Protein AF-V8N4C8-F1 (afdb_monomer_lite)

Radius of gyration: 15.37 Å; chains: 1; bounding box: 46×28×34 Å

Organism: Ophiophagus hannah (NCBI:txid8665)

InterPro domains:
  IPR001729 Pulmonary surfactant-associated protein C [PTHR10800] (42-124)
  IPR007084 BRICHOS domain [PF04089] (43-123)
  IPR007084 BRICHOS domain [PS50869] (29-124)
  IPR007084 BRICHOS domain [SM01039] (13-124)

Structure (mmCIF, N/CA/C/O backbone):
data_AF-V8N4C8-F1
#
_entry.id   AF-V8N4C8-F1
#
loop_
_atom_site.group_PDB
_atom_site.id
_atom_site.type_symbol
_atom_site.label_atom_id
_atom_site.label_alt_id
_atom_site.label_comp_id
_atom_site.label_asym_id
_atom_site.label_entity_id
_atom_site.label_seq_id
_atom_site.pdbx_PDB_ins_code
_atom_site.Cartn_x
_atom_site.Cartn_y
_atom_site.Cartn_z
_atom_site.occupancy
_atom_site.B_iso_or_equiv
_atom_site.auth_seq_id
_atom_site.auth_comp_id
_atom_site.auth_asym_id
_atom_site.auth_atom_id
_atom_site.pdbx_PDB_model_num
ATOM 1 N N . MET A 1 1 ? -16.358 -16.059 -7.712 1.00 42.41 1 MET A N 1
ATOM 2 C CA . MET A 1 1 ? -14.933 -15.678 -7.664 1.00 42.41 1 MET A CA 1
ATOM 3 C C . MET A 1 1 ? -14.896 -14.165 -7.687 1.00 42.41 1 MET A C 1
ATOM 5 O O . MET A 1 1 ? -14.965 -13.579 -8.760 1.00 42.41 1 MET A O 1
ATOM 9 N N . ASP A 1 2 ? -14.908 -13.541 -6.515 1.00 55.75 2 ASP A N 1
ATOM 10 C CA . ASP A 1 2 ? -14.676 -12.105 -6.392 1.00 55.75 2 ASP A CA 1
ATOM 11 C C . ASP A 1 2 ? -13.236 -11.828 -6.833 1.00 55.75 2 ASP A C 1
ATOM 13 O O . ASP A 1 2 ? -12.295 -12.420 -6.302 1.00 55.75 2 ASP A O 1
ATOM 17 N N . LYS A 1 3 ? -13.065 -11.023 -7.884 1.00 62.47 3 LYS A N 1
ATOM 18 C CA . LYS A 1 3 ? -11.737 -10.612 -8.346 1.00 62.47 3 LYS A CA 1
ATOM 19 C C . LYS A 1 3 ? -11.217 -9.548 -7.384 1.00 62.47 3 LYS A C 1
ATOM 21 O O . LYS A 1 3 ? -11.919 -8.580 -7.108 1.00 62.47 3 LYS A O 1
ATOM 26 N N . GLU A 1 4 ? -10.007 -9.740 -6.872 1.00 72.62 4 GLU A N 1
ATOM 27 C CA . GLU A 1 4 ? -9.311 -8.710 -6.103 1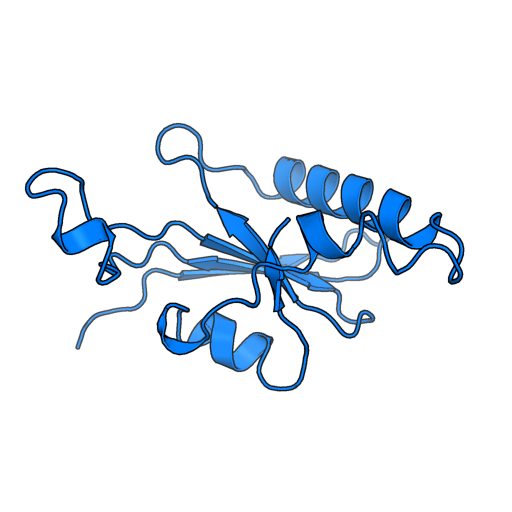.00 72.62 4 GLU A CA 1
ATOM 28 C C . GLU A 1 4 ? -8.879 -7.599 -7.074 1.00 72.62 4 GLU A 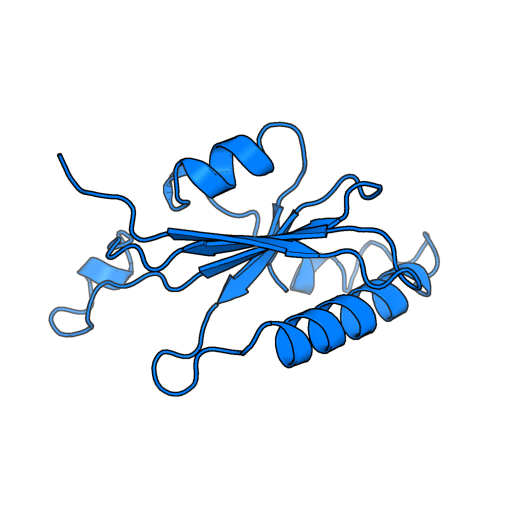C 1
ATOM 30 O O . GLU A 1 4 ? -8.152 -7.857 -8.035 1.00 72.62 4 GLU A O 1
ATOM 35 N N . GLU A 1 5 ? -9.383 -6.381 -6.875 1.00 87.12 5 GLU A N 1
ATOM 36 C CA . GLU A 1 5 ? -9.009 -5.210 -7.674 1.00 87.12 5 GLU A CA 1
ATOM 37 C C . GLU A 1 5 ? -7.782 -4.568 -7.027 1.00 87.12 5 GLU A C 1
ATOM 39 O O . GLU A 1 5 ? -7.904 -3.705 -6.160 1.00 87.12 5 GLU A O 1
ATOM 44 N N . VAL A 1 6 ? -6.595 -5.037 -7.415 1.00 90.75 6 VAL A N 1
ATOM 45 C CA . VAL A 1 6 ? -5.316 -4.563 -6.874 1.00 90.75 6 VAL A CA 1
ATOM 46 C C . VAL A 1 6 ? -4.366 -4.111 -7.975 1.00 90.75 6 VAL A C 1
ATOM 48 O O . VAL A 1 6 ? -4.305 -4.714 -9.046 1.00 90.75 6 VAL A O 1
ATOM 51 N N . ALA A 1 7 ? -3.586 -3.071 -7.688 1.00 92.25 7 ALA A N 1
ATOM 52 C CA . ALA A 1 7 ? -2.424 -2.683 -8.479 1.00 92.25 7 ALA A CA 1
ATOM 53 C C . ALA A 1 7 ? -1.172 -2.757 -7.604 1.00 92.25 7 ALA A C 1
ATOM 55 O O . ALA A 1 7 ? -1.175 -2.285 -6.469 1.00 92.25 7 ALA A O 1
ATOM 56 N N . THR A 1 8 ? -0.102 -3.359 -8.116 1.00 94.12 8 THR A N 1
ATOM 57 C CA . THR A 1 8 ? 1.154 -3.535 -7.378 1.00 94.12 8 THR A CA 1
ATOM 58 C C . THR A 1 8 ? 2.296 -2.899 -8.147 1.00 94.12 8 THR A C 1
ATOM 60 O O . THR A 1 8 ? 2.450 -3.134 -9.343 1.00 94.12 8 THR A O 1
ATOM 63 N N . TYR A 1 9 ? 3.104 -2.118 -7.441 1.00 94.31 9 TYR A N 1
ATOM 64 C CA . TYR A 1 9 ? 4.264 -1.426 -7.974 1.00 94.31 9 TYR A CA 1
ATOM 65 C C . TYR A 1 9 ? 5.480 -1.765 -7.127 1.00 94.31 9 TYR A C 1
ATOM 67 O O . TYR A 1 9 ? 5.411 -1.771 -5.900 1.00 94.31 9 TYR A O 1
ATOM 75 N N . TYR A 1 10 ? 6.596 -2.026 -7.793 1.00 94.00 10 TYR A N 1
ATOM 76 C CA . TYR A 1 10 ? 7.907 -2.017 -7.165 1.00 94.00 10 TYR A CA 1
ATOM 77 C C . TYR A 1 10 ? 8.575 -0.693 -7.516 1.00 94.00 10 TYR A C 1
ATOM 79 O O . TYR A 1 10 ? 8.570 -0.294 -8.682 1.00 94.00 10 TYR A O 1
ATOM 87 N N . VAL A 1 11 ? 9.105 -0.007 -6.512 1.00 91.44 11 VAL A N 1
ATOM 88 C CA . VAL A 1 11 ? 9.733 1.302 -6.662 1.00 91.44 11 VAL A CA 1
ATOM 89 C C . VAL A 1 11 ? 11.161 1.221 -6.167 1.00 91.44 11 VAL A C 1
ATOM 91 O O . VAL A 1 11 ? 11.408 0.797 -5.041 1.00 91.44 11 VAL A O 1
ATOM 94 N N . ASP A 1 12 ? 12.076 1.658 -7.020 1.00 91.12 12 ASP A N 1
ATOM 95 C CA . ASP A 1 12 ? 13.491 1.835 -6.733 1.00 91.12 12 ASP A CA 1
ATOM 96 C C . ASP A 1 12 ? 13.917 3.134 -7.423 1.00 91.12 12 ASP A C 1
ATOM 98 O O . ASP A 1 12 ? 13.973 3.209 -8.652 1.00 91.12 12 ASP A O 1
ATOM 102 N N . ASP A 1 13 ? 14.098 4.190 -6.631 1.00 81.94 13 ASP A N 1
ATOM 103 C CA . ASP A 1 13 ? 14.507 5.511 -7.115 1.00 81.94 13 ASP A CA 1
ATOM 104 C C . ASP A 1 13 ? 16.035 5.705 -7.053 1.00 81.94 13 ASP A C 1
ATOM 106 O O . ASP A 1 13 ? 16.534 6.775 -7.406 1.00 81.94 13 ASP A O 1
ATOM 110 N N . GLY A 1 14 ? 16.784 4.684 -6.609 1.00 81.25 14 GLY A N 1
ATOM 111 C CA . GLY A 1 14 ? 18.233 4.725 -6.412 1.00 81.25 14 GLY A CA 1
ATOM 112 C C . GLY A 1 14 ? 18.716 5.651 -5.287 1.00 81.25 14 GLY A C 1
ATOM 113 O O . GLY A 1 14 ? 19.926 5.780 -5.094 1.00 81.25 14 GLY A O 1
ATOM 114 N N . ILE A 1 15 ? 17.807 6.309 -4.560 1.00 78.44 15 ILE A N 1
ATOM 115 C CA . ILE A 1 15 ? 18.116 7.259 -3.480 1.00 78.44 15 ILE A CA 1
ATOM 116 C C . ILE A 1 15 ? 17.653 6.693 -2.137 1.00 78.44 15 ILE A C 1
ATOM 118 O O . ILE A 1 15 ? 18.391 6.726 -1.152 1.00 78.44 15 ILE A O 1
ATOM 122 N N . HIS A 1 16 ? 16.432 6.174 -2.096 1.00 78.00 16 HIS A N 1
ATOM 123 C CA . HIS A 1 16 ? 15.807 5.575 -0.931 1.00 78.00 16 HIS A CA 1
ATOM 124 C C . HIS A 1 16 ? 15.779 4.054 -1.066 1.00 78.00 16 HIS A C 1
ATOM 126 O O . HIS A 1 16 ? 15.952 3.491 -2.145 1.00 78.00 16 HIS A O 1
ATOM 132 N N . ASN A 1 17 ? 15.543 3.373 0.057 1.00 82.19 17 ASN A N 1
ATOM 133 C CA . ASN A 1 17 ? 15.381 1.925 0.041 1.00 82.19 17 ASN A CA 1
ATOM 134 C C . ASN A 1 17 ? 14.216 1.537 -0.881 1.00 82.19 17 ASN A C 1
ATOM 136 O O . ASN A 1 17 ? 13.145 2.146 -0.760 1.00 82.19 17 ASN A O 1
ATOM 140 N N . PRO A 1 18 ? 14.385 0.508 -1.729 1.00 90.88 18 PRO A N 1
ATOM 141 C CA . PRO A 1 18 ? 13.305 0.036 -2.570 1.00 90.88 18 PRO A CA 1
ATOM 142 C C . PRO A 1 18 ? 12.074 -0.355 -1.756 1.00 90.88 18 PRO A C 1
ATOM 144 O O . PRO A 1 18 ? 12.170 -0.761 -0.589 1.00 90.88 18 PRO A O 1
ATOM 147 N N . ALA A 1 19 ? 10.906 -0.241 -2.376 1.00 91.69 19 ALA A N 1
ATOM 148 C CA . ALA A 1 19 ? 9.644 -0.536 -1.723 1.00 91.69 19 ALA A CA 1
ATOM 149 C C . ALA A 1 19 ? 8.632 -1.176 -2.669 1.00 91.69 19 ALA A C 1
ATOM 151 O O . ALA A 1 19 ? 8.563 -0.876 -3.860 1.00 91.69 19 ALA A O 1
ATOM 152 N N . THR A 1 20 ? 7.792 -2.034 -2.100 1.00 94.44 20 THR A N 1
ATOM 153 C CA . THR A 1 20 ? 6.596 -2.550 -2.762 1.00 94.44 20 THR A CA 1
ATOM 154 C C . THR A 1 20 ? 5.382 -1.756 -2.304 1.00 94.44 20 THR A C 1
ATOM 156 O O . THR A 1 20 ? 5.138 -1.614 -1.104 1.00 94.44 20 THR A O 1
ATOM 159 N N . ILE A 1 21 ? 4.605 -1.268 -3.268 1.00 93.81 21 ILE A N 1
ATOM 160 C CA . ILE A 1 21 ? 3.364 -0.529 -3.055 1.00 93.81 21 ILE A CA 1
ATOM 161 C C . ILE A 1 21 ? 2.199 -1.333 -3.624 1.00 93.81 21 ILE A C 1
ATOM 163 O O . ILE A 1 21 ? 2.240 -1.758 -4.776 1.00 93.81 21 ILE A O 1
ATOM 167 N N . ILE A 1 22 ? 1.147 -1.527 -2.832 1.00 93.94 22 ILE A N 1
ATOM 168 C CA . ILE A 1 22 ? -0.104 -2.154 -3.272 1.00 93.94 22 ILE A CA 1
ATOM 169 C C . ILE A 1 22 ? -1.235 -1.152 -3.106 1.00 93.94 22 ILE A C 1
ATOM 171 O O . ILE A 1 22 ? -1.512 -0.718 -1.994 1.00 93.94 22 ILE A O 1
ATOM 175 N N . TYR A 1 23 ? -1.937 -0.860 -4.189 1.00 92.88 23 TYR A N 1
ATOM 176 C CA . TYR A 1 23 ? -3.248 -0.235 -4.156 1.00 92.88 23 TYR A CA 1
ATOM 177 C C . TYR A 1 23 ? -4.300 -1.340 -4.127 1.00 92.88 23 TYR A C 1
ATOM 179 O O . TYR A 1 23 ? -4.392 -2.119 -5.071 1.00 92.88 23 TYR A O 1
ATOM 187 N N . ASP A 1 24 ? -5.069 -1.421 -3.048 1.00 90.69 24 ASP A N 1
ATOM 188 C CA . ASP A 1 24 ? -6.201 -2.329 -2.882 1.00 90.69 24 ASP A CA 1
ATOM 189 C C . ASP A 1 24 ? -7.500 -1.528 -3.006 1.00 90.69 24 ASP A C 1
ATOM 191 O O . ASP A 1 24 ? -7.851 -0.720 -2.141 1.00 90.69 24 ASP A O 1
ATOM 195 N N . PHE A 1 25 ? -8.190 -1.724 -4.130 1.00 87.12 25 PHE A N 1
ATOM 196 C CA . PHE A 1 25 ? -9.458 -1.077 -4.457 1.00 87.12 25 PHE A CA 1
ATOM 197 C C . PHE A 1 25 ? -10.665 -1.933 -4.045 1.00 87.12 25 PHE A C 1
ATOM 199 O O . PHE A 1 25 ? -11.802 -1.632 -4.425 1.00 87.12 25 PHE A O 1
ATOM 206 N N . ALA A 1 26 ? -10.449 -3.012 -3.282 1.00 77.31 26 ALA A N 1
ATOM 207 C CA . ALA A 1 26 ? -11.487 -3.986 -3.006 1.00 77.31 26 ALA A CA 1
ATOM 208 C C . ALA A 1 26 ? -12.726 -3.368 -2.337 1.00 77.31 26 ALA A C 1
ATOM 210 O O . ALA A 1 26 ? -12.696 -2.645 -1.332 1.00 77.31 26 ALA A O 1
ATOM 211 N N . LYS A 1 27 ? -13.886 -3.755 -2.870 1.00 68.19 27 LYS A N 1
ATOM 212 C CA . LYS A 1 27 ? -15.201 -3.414 -2.325 1.00 68.19 27 LYS A CA 1
ATOM 213 C C . LYS A 1 27 ? -15.537 -4.303 -1.128 1.00 68.19 27 LYS A C 1
ATOM 215 O O . LYS A 1 27 ? -16.409 -5.165 -1.202 1.00 68.19 27 LYS A O 1
ATOM 220 N N . LYS A 1 28 ? -14.808 -4.140 -0.022 1.00 63.88 28 LYS A N 1
ATOM 221 C CA . LYS A 1 28 ? -15.070 -4.858 1.234 1.00 63.88 28 LYS A CA 1
ATOM 222 C C . LYS A 1 28 ? -15.897 -3.992 2.187 1.00 63.88 28 LYS A C 1
ATOM 224 O O . LYS A 1 28 ? -15.551 -2.851 2.482 1.00 63.88 28 LYS A O 1
ATOM 229 N N . CYS A 1 29 ? -17.009 -4.539 2.686 1.00 58.72 29 CYS A N 1
ATOM 230 C CA . CYS A 1 29 ? -17.749 -3.955 3.806 1.00 58.72 29 CYS A CA 1
ATOM 231 C C . CYS A 1 29 ? -17.169 -4.486 5.117 1.00 58.72 29 CYS A C 1
ATOM 233 O O . CYS A 1 29 ? -17.252 -5.686 5.382 1.00 58.72 29 CYS A O 1
ATOM 235 N N . THR A 1 30 ? -16.701 -3.606 5.997 1.00 59.00 30 THR A N 1
ATOM 236 C CA . THR A 1 30 ? -16.515 -3.995 7.402 1.00 59.00 30 THR A CA 1
ATOM 237 C C . THR A 1 30 ? -17.870 -4.035 8.116 1.00 59.00 30 THR A C 1
ATOM 239 O O . THR A 1 30 ? -18.834 -3.397 7.679 1.00 59.00 30 THR A O 1
ATOM 242 N N . ALA A 1 31 ? -17.967 -4.749 9.243 1.00 57.88 31 ALA A N 1
ATOM 243 C CA . ALA A 1 31 ? -19.194 -4.789 10.048 1.00 57.88 31 ALA A CA 1
ATOM 244 C C . ALA A 1 31 ? -19.669 -3.385 10.485 1.00 57.88 31 ALA A C 1
ATOM 246 O O . ALA A 1 31 ? -20.869 -3.148 10.587 1.00 57.88 31 ALA A O 1
ATOM 247 N N . LYS A 1 32 ? -18.739 -2.432 10.658 1.00 56.78 32 LYS A N 1
ATOM 248 C CA . LYS A 1 32 ? -19.046 -1.025 10.964 1.00 56.78 32 LYS A CA 1
ATOM 249 C C . LYS A 1 32 ? -19.709 -0.301 9.785 1.00 56.78 32 LYS A C 1
ATOM 251 O O . LYS A 1 32 ? -20.641 0.468 9.991 1.00 56.78 32 LYS A O 1
ATOM 256 N N . SER A 1 33 ? -19.268 -0.574 8.556 1.00 53.06 33 SER A N 1
ATOM 257 C CA . SER A 1 33 ? -19.823 0.020 7.330 1.00 53.06 33 SER A CA 1
ATOM 258 C C . SER A 1 33 ? -21.236 -0.490 7.025 1.00 53.06 33 SER A C 1
ATOM 260 O O . SER A 1 33 ? -22.064 0.274 6.548 1.00 53.06 33 SER A O 1
ATOM 262 N N . LYS A 1 34 ? -21.554 -1.746 7.382 1.00 53.19 34 LYS A N 1
ATOM 263 C CA . LYS A 1 34 ? -22.910 -2.321 7.246 1.00 53.19 34 LYS A CA 1
ATOM 264 C C . LYS A 1 34 ? -23.980 -1.606 8.082 1.00 53.19 34 LYS A C 1
ATOM 266 O O . LYS A 1 34 ? -25.159 -1.738 7.772 1.00 53.19 34 LYS A O 1
ATOM 271 N N . LEU A 1 35 ? -23.592 -0.864 9.123 1.00 55.84 35 LEU A N 1
ATOM 272 C CA . LEU A 1 35 ? -24.523 -0.112 9.969 1.00 55.84 35 LEU A CA 1
ATOM 273 C C . LEU A 1 35 ? -24.986 1.205 9.313 1.00 55.84 35 LEU A C 1
ATOM 275 O O . LEU A 1 35 ? -26.024 1.747 9.685 1.00 55.84 35 LEU A O 1
ATOM 279 N N . ARG A 1 36 ? -24.240 1.719 8.321 1.00 58.28 36 ARG A N 1
ATOM 280 C CA . ARG A 1 36 ? -24.617 2.892 7.519 1.00 58.28 36 ARG A CA 1
ATOM 281 C C . ARG A 1 36 ? -25.183 2.424 6.184 1.00 58.28 36 ARG A C 1
ATOM 283 O O . ARG A 1 36 ? -24.451 2.184 5.234 1.00 58.28 36 ARG A O 1
ATOM 290 N N . VAL A 1 37 ? -26.507 2.327 6.125 1.00 56.16 37 VAL A N 1
ATOM 291 C CA . VAL A 1 37 ? -27.288 1.691 5.045 1.00 56.16 37 VAL A CA 1
ATOM 292 C C . VAL A 1 37 ? -27.069 2.304 3.641 1.00 56.16 37 VAL A C 1
ATOM 294 O O . VAL A 1 37 ? -27.452 1.686 2.658 1.00 56.16 37 VAL A O 1
ATOM 297 N N . ASN 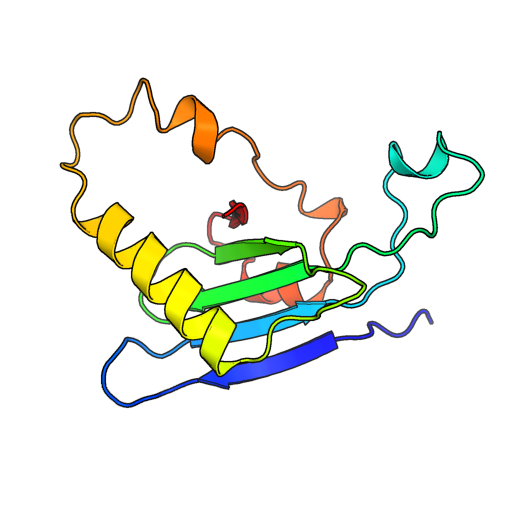A 1 38 ? -26.399 3.459 3.513 1.00 57.25 38 ASN A N 1
ATOM 298 C CA . ASN A 1 38 ? -26.203 4.167 2.237 1.00 57.25 38 ASN A CA 1
ATOM 299 C C . ASN A 1 38 ? -24.750 4.593 1.935 1.00 57.25 38 ASN A C 1
ATOM 301 O O . ASN A 1 38 ? -24.539 5.361 0.999 1.00 57.25 38 ASN A O 1
ATOM 305 N N . GLU A 1 39 ? -23.742 4.132 2.687 1.00 57.41 39 GLU A N 1
ATOM 306 C CA . GLU A 1 39 ? -22.342 4.379 2.302 1.00 57.41 39 GLU A CA 1
ATOM 307 C C . GLU A 1 39 ? -21.791 3.233 1.438 1.00 57.41 39 GLU A C 1
ATOM 309 O O . GLU A 1 39 ? -21.890 2.066 1.830 1.00 57.41 39 GLU A O 1
ATOM 314 N N . PRO A 1 40 ? -21.172 3.527 0.276 1.00 54.59 40 PRO A N 1
ATOM 315 C CA . PRO A 1 40 ? -20.590 2.497 -0.570 1.00 54.59 40 PRO A CA 1
ATOM 316 C C . PRO A 1 40 ? -19.427 1.810 0.152 1.00 54.59 40 PRO A C 1
ATOM 318 O O . PRO A 1 40 ? -18.414 2.436 0.489 1.00 54.59 40 PRO A O 1
ATOM 321 N N . CYS A 1 41 ? -19.577 0.500 0.356 1.00 58.69 41 CYS A N 1
ATOM 322 C CA . CYS A 1 41 ? -18.565 -0.380 0.921 1.00 58.69 41 CYS A CA 1
ATOM 323 C C . CYS A 1 41 ? -17.352 -0.519 -0.000 1.00 58.69 41 CYS A C 1
ATOM 325 O O . CYS A 1 41 ? -17.241 -1.468 -0.775 1.00 58.69 41 CYS A O 1
ATOM 327 N N . SER A 1 42 ? -16.429 0.423 0.109 1.00 63.72 42 SER A N 1
ATOM 328 C CA . SER A 1 42 ? -15.119 0.328 -0.521 1.00 63.72 42 SER A CA 1
ATOM 329 C C . SER A 1 42 ? -14.077 0.650 0.527 1.00 63.72 42 SER A C 1
ATOM 331 O O . SER A 1 42 ? -14.071 1.762 1.062 1.00 63.72 42 SER A O 1
ATOM 333 N N . GLN A 1 43 ? -13.220 -0.324 0.821 1.00 72.94 43 GLN A N 1
ATOM 334 C CA . GLN A 1 43 ? -11.988 -0.080 1.551 1.00 72.94 43 GLN A CA 1
ATOM 335 C C . GLN A 1 43 ? -10.927 0.219 0.507 1.00 72.94 43 GLN A C 1
ATOM 337 O O . GLN A 1 43 ? -10.355 -0.694 -0.069 1.00 72.94 43 GLN A O 1
ATOM 342 N N . LEU A 1 44 ? -10.716 1.504 0.236 1.00 86.19 44 LEU A N 1
ATOM 343 C CA . LEU A 1 44 ? -9.598 1.916 -0.593 1.00 86.19 44 LEU A CA 1
ATOM 344 C C . LEU A 1 44 ? -8.366 2.039 0.298 1.00 86.19 44 LEU A C 1
ATOM 346 O O . LEU A 1 44 ? -8.303 2.932 1.148 1.00 86.19 44 LEU A O 1
ATOM 350 N N . LEU A 1 45 ? -7.421 1.120 0.136 1.00 89.50 45 LEU A N 1
ATOM 351 C CA . LEU A 1 45 ? -6.224 1.028 0.964 1.00 89.50 45 LEU A CA 1
ATOM 352 C C . LEU A 1 45 ? -4.968 1.037 0.108 1.00 89.50 45 LEU A C 1
ATOM 354 O O . LEU A 1 45 ? -4.910 0.385 -0.928 1.00 89.50 45 LEU A O 1
ATOM 358 N N . ILE A 1 46 ? -3.937 1.724 0.582 1.00 92.06 46 ILE A N 1
ATOM 359 C CA . ILE A 1 46 ? -2.602 1.662 -0.002 1.00 92.06 46 ILE A CA 1
ATOM 360 C C . ILE A 1 46 ? -1.670 1.051 1.028 1.00 92.06 46 ILE A C 1
ATOM 362 O O . ILE A 1 46 ? -1.603 1.526 2.161 1.00 92.06 46 ILE A O 1
ATOM 366 N N . SER A 1 47 ? -0.965 -0.003 0.636 1.00 91.69 47 SER A N 1
ATOM 367 C CA . SER A 1 47 ? 0.099 -0.611 1.420 1.00 91.69 47 SER A CA 1
ATOM 368 C C . SER A 1 47 ? 1.453 -0.216 0.874 1.00 91.69 47 SER A C 1
ATOM 370 O O . SER A 1 47 ? 1.66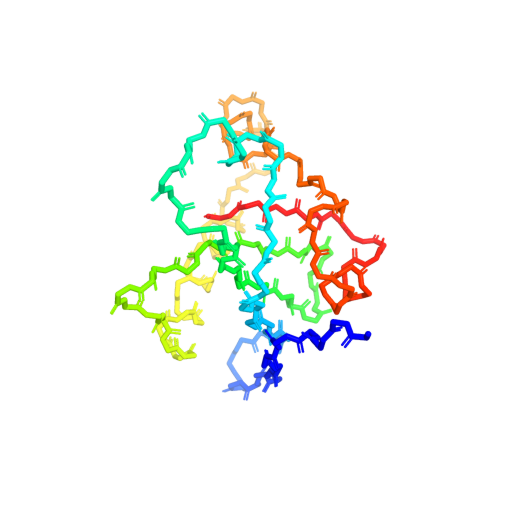7 -0.261 -0.332 1.00 91.69 47 SER A O 1
ATOM 372 N N . TYR A 1 48 ? 2.357 0.137 1.777 1.00 92.12 48 TYR A N 1
ATOM 373 C CA . TYR A 1 48 ? 3.746 0.453 1.502 1.00 92.12 48 TYR A CA 1
ATOM 374 C C . TYR A 1 48 ? 4.636 -0.437 2.372 1.00 92.12 48 TYR A C 1
ATOM 376 O O . TYR A 1 48 ? 4.528 -0.430 3.602 1.00 92.12 48 TYR A O 1
ATOM 384 N N . LYS A 1 49 ? 5.510 -1.215 1.732 1.00 91.31 49 LYS A N 1
ATOM 385 C CA . LYS A 1 49 ? 6.504 -2.064 2.391 1.00 91.31 49 LYS A CA 1
ATOM 386 C C . LYS A 1 49 ? 7.897 -1.749 1.841 1.00 91.31 49 LYS A C 1
ATOM 388 O O . LYS A 1 49 ? 8.189 -2.159 0.716 1.00 91.31 49 LYS A O 1
ATOM 393 N N . PRO A 1 50 ? 8.768 -1.091 2.619 1.00 88.44 50 PRO A N 1
ATOM 394 C CA . PRO A 1 50 ? 10.193 -1.019 2.312 1.00 88.44 50 PRO A CA 1
ATOM 395 C C . PRO A 1 50 ? 10.832 -2.403 2.381 1.00 88.44 50 PRO A C 1
ATOM 397 O O . PRO A 1 50 ? 10.498 -3.191 3.265 1.00 88.44 50 PRO A O 1
ATOM 400 N N . ASP A 1 51 ? 11.806 -2.675 1.519 1.00 85.25 51 ASP A N 1
ATOM 401 C CA . ASP A 1 51 ? 12.479 -3.978 1.481 1.00 85.25 51 ASP A CA 1
ATOM 402 C C . ASP A 1 51 ? 13.325 -4.236 2.745 1.00 85.25 51 ASP A C 1
ATOM 404 O O . ASP A 1 51 ? 13.391 -5.351 3.259 1.00 85.25 51 ASP A O 1
ATOM 408 N N . HIS A 1 52 ? 13.909 -3.172 3.305 1.00 76.75 52 HIS A N 1
ATOM 409 C CA . HIS A 1 52 ? 14.807 -3.231 4.464 1.00 76.75 52 HIS A CA 1
ATOM 410 C C . HIS A 1 52 ? 14.151 -2.896 5.814 1.00 76.75 52 HIS A C 1
ATOM 412 O O . HIS A 1 52 ? 14.848 -2.880 6.827 1.00 76.75 52 HIS A O 1
ATOM 418 N N . GLN A 1 53 ? 12.846 -2.598 5.862 1.00 70.50 53 GLN A N 1
ATOM 419 C CA . GLN A 1 53 ? 12.150 -2.333 7.127 1.00 70.50 53 GLN A CA 1
ATOM 420 C C . GLN A 1 53 ? 11.255 -3.501 7.532 1.00 70.50 53 GLN A C 1
ATOM 422 O O . GLN A 1 53 ? 10.542 -4.088 6.722 1.00 70.50 53 GLN A O 1
ATOM 427 N N . GLU A 1 54 ? 11.234 -3.787 8.830 1.00 80.44 54 GLU A N 1
ATOM 428 C CA . GLU A 1 54 ? 10.438 -4.864 9.422 1.00 80.44 54 GLU A CA 1
ATOM 429 C C . GLU A 1 54 ? 8.993 -4.427 9.713 1.00 80.44 54 GLU A C 1
ATOM 431 O O . GLU A 1 54 ? 8.412 -4.818 10.719 1.00 80.44 54 GLU A O 1
ATOM 436 N N . ALA A 1 55 ? 8.397 -3.591 8.858 1.00 86.25 55 ALA A N 1
ATOM 437 C CA . ALA A 1 55 ? 7.028 -3.116 9.024 1.00 86.25 55 ALA A CA 1
ATOM 438 C C . ALA A 1 55 ? 6.356 -2.815 7.680 1.00 86.25 55 ALA A C 1
ATOM 440 O O . ALA A 1 55 ? 6.987 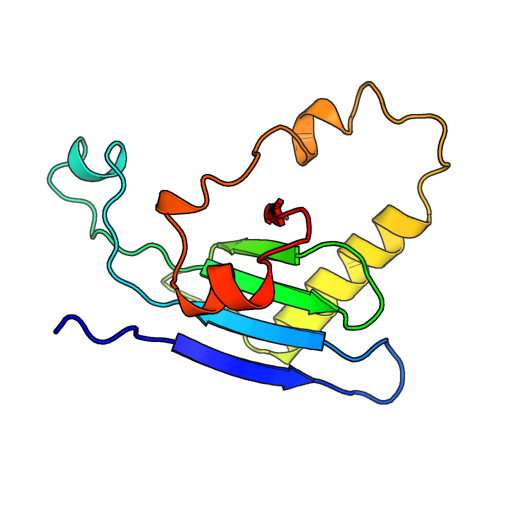-2.350 6.731 1.00 86.25 55 ALA A O 1
ATOM 441 N N . CYS A 1 56 ? 5.051 -3.071 7.623 1.00 89.56 56 CYS A N 1
ATOM 442 C CA . CYS A 1 56 ? 4.176 -2.590 6.566 1.00 89.56 56 CYS A CA 1
ATOM 443 C C . CYS A 1 56 ? 3.389 -1.383 7.053 1.00 89.56 56 CYS A C 1
ATOM 445 O O . CYS A 1 56 ? 2.879 -1.374 8.173 1.00 89.56 56 CYS A O 1
ATOM 447 N N . TYR A 1 57 ? 3.197 -0.420 6.165 1.00 89.06 57 TYR A N 1
ATOM 448 C CA . TYR A 1 57 ? 2.420 0.773 6.449 1.00 89.06 57 TYR A CA 1
ATOM 449 C C . TYR A 1 57 ? 1.189 0.805 5.554 1.00 89.06 57 TYR A C 1
ATOM 451 O O . TYR A 1 57 ? 1.251 0.436 4.380 1.00 89.06 57 TYR A O 1
ATOM 459 N N . LEU A 1 58 ? 0.059 1.209 6.121 1.00 88.62 58 LEU A N 1
ATOM 460 C CA . LEU A 1 58 ? -1.222 1.311 5.446 1.00 88.62 58 LEU A CA 1
ATOM 461 C C . LEU A 1 58 ? -1.738 2.737 5.521 1.00 88.62 58 LEU A C 1
ATOM 463 O O . LEU A 1 58 ? -1.784 3.336 6.589 1.00 88.62 58 LEU A O 1
ATOM 467 N N . THR A 1 59 ? -2.211 3.251 4.398 1.00 88.12 59 THR A N 1
ATOM 468 C CA . THR A 1 59 ? -2.992 4.486 4.356 1.00 88.12 59 THR A CA 1
ATOM 469 C C . THR A 1 59 ? -4.310 4.243 3.636 1.00 88.12 59 THR A C 1
ATOM 471 O O . THR A 1 59 ? -4.457 3.281 2.877 1.00 88.12 59 THR A O 1
ATOM 474 N N . ARG A 1 60 ? -5.302 5.092 3.895 1.00 87.19 60 ARG A N 1
ATOM 475 C CA . ARG A 1 60 ? -6.565 5.072 3.153 1.00 87.19 60 ARG A CA 1
ATOM 476 C C . ARG A 1 60 ? -6.427 5.937 1.911 1.00 87.19 60 ARG A C 1
ATOM 478 O O . ARG A 1 60 ? -5.871 7.026 1.991 1.00 87.19 60 ARG A O 1
ATOM 485 N N . MET A 1 61 ? -6.973 5.479 0.787 1.00 86.00 61 MET A N 1
ATOM 486 C CA . MET A 1 61 ? -7.102 6.355 -0.376 1.00 86.00 61 MET A CA 1
ATOM 487 C C . MET A 1 61 ? -8.258 7.326 -0.174 1.00 86.00 61 MET A C 1
ATOM 489 O O . MET A 1 61 ? -9.297 6.976 0.398 1.00 86.00 61 MET A O 1
ATOM 493 N N . ASP A 1 62 ? -8.102 8.504 -0.754 1.00 82.38 62 ASP A N 1
ATOM 494 C CA . ASP A 1 62 ? -9.213 9.394 -1.030 1.00 82.38 62 ASP A CA 1
ATOM 495 C C . ASP A 1 62 ? -9.945 8.915 -2.299 1.00 82.38 62 ASP A C 1
ATOM 497 O O . ASP A 1 62 ? -9.316 8.646 -3.325 1.00 82.38 62 ASP A O 1
ATOM 501 N N . LYS A 1 63 ? -11.273 8.743 -2.221 1.00 77.38 63 LYS A N 1
ATOM 502 C CA . LYS A 1 63 ? -12.082 8.234 -3.346 1.00 77.38 63 LYS A CA 1
ATOM 503 C C . LYS A 1 63 ? -12.179 9.238 -4.498 1.00 77.38 63 LYS A C 1
ATOM 505 O O . LYS A 1 63 ? -12.405 8.821 -5.630 1.00 77.38 63 LYS A O 1
ATOM 510 N N . GLU A 1 64 ? -12.059 10.529 -4.206 1.00 82.00 64 GLU A N 1
ATOM 511 C CA . GLU A 1 64 ? -12.163 11.623 -5.172 1.00 82.00 64 GLU A CA 1
ATOM 512 C C . GLU A 1 64 ? -10.786 11.992 -5.741 1.00 82.00 64 GLU A C 1
ATOM 514 O O . GLU A 1 64 ? -10.691 12.462 -6.873 1.00 82.00 64 GLU A O 1
ATOM 519 N N . ASN A 1 65 ? -9.717 11.725 -4.985 1.00 83.25 65 ASN A N 1
ATOM 520 C CA . ASN A 1 65 ? -8.346 12.046 -5.360 1.00 83.25 65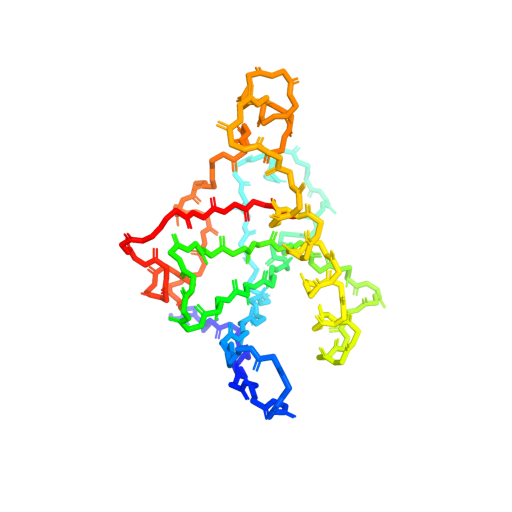 ASN A CA 1
ATOM 521 C C . ASN A 1 65 ? -7.354 10.940 -4.956 1.00 83.25 65 ASN A C 1
ATOM 523 O O . ASN A 1 65 ? -6.572 11.087 -4.013 1.00 83.25 65 ASN A O 1
ATOM 527 N N . ILE A 1 66 ? -7.369 9.821 -5.687 1.00 84.56 66 ILE A N 1
ATOM 528 C CA . ILE A 1 66 ? -6.427 8.718 -5.451 1.00 84.56 66 ILE A CA 1
ATOM 529 C C . ILE A 1 66 ? -4.993 9.225 -5.659 1.00 84.56 66 ILE A C 1
ATOM 531 O O . ILE A 1 66 ? -4.629 9.689 -6.740 1.00 84.56 66 ILE A O 1
ATOM 535 N N . GLN A 1 67 ? -4.171 9.111 -4.616 1.00 88.50 67 GLN A N 1
ATOM 536 C CA . GLN A 1 67 ? -2.787 9.574 -4.627 1.00 88.50 67 GLN A CA 1
ATOM 537 C C . GLN A 1 67 ? -1.958 8.822 -5.678 1.00 88.50 67 GLN A C 1
ATOM 539 O O . GLN A 1 67 ? -1.863 7.591 -5.659 1.00 88.50 67 GLN A O 1
ATOM 544 N N . GLY A 1 68 ? -1.313 9.577 -6.568 1.00 89.44 68 GLY A N 1
ATOM 545 C CA . GLY A 1 68 ? -0.322 9.040 -7.496 1.00 89.44 68 GLY A CA 1
ATOM 546 C C . GLY A 1 68 ? 0.928 8.525 -6.775 1.00 89.44 68 GLY A C 1
ATOM 547 O O . GLY A 1 68 ? 1.216 8.923 -5.644 1.00 89.44 68 GLY A O 1
ATOM 548 N N . LEU A 1 69 ? 1.681 7.663 -7.458 1.00 90.00 69 LEU A N 1
ATOM 549 C CA . LEU A 1 69 ? 2.849 6.971 -6.907 1.00 90.00 69 LEU A CA 1
ATOM 550 C C . LEU A 1 69 ? 3.906 7.937 -6.342 1.00 90.00 69 LEU A C 1
ATOM 552 O O . LEU A 1 69 ? 4.362 7.746 -5.220 1.00 90.00 69 LEU A O 1
ATOM 556 N N . ASP A 1 70 ? 4.245 9.004 -7.073 1.00 88.69 70 ASP A N 1
ATOM 557 C CA . ASP A 1 70 ? 5.241 9.999 -6.646 1.00 88.69 70 ASP A CA 1
ATOM 558 C C . ASP A 1 70 ? 4.835 10.763 -5.380 1.00 88.69 70 ASP A C 1
ATOM 560 O O . ASP A 1 70 ? 5.659 11.004 -4.496 1.00 88.69 70 ASP A O 1
ATOM 564 N N . THR A 1 71 ? 3.564 11.168 -5.289 1.00 89.69 71 THR A N 1
ATOM 565 C CA . THR A 1 71 ? 3.032 11.874 -4.114 1.00 89.69 71 THR A CA 1
ATOM 566 C C . THR A 1 71 ? 3.069 10.965 -2.898 1.00 89.69 71 THR A C 1
ATOM 568 O O . THR A 1 71 ? 3.554 11.357 -1.839 1.00 89.69 71 THR A O 1
ATOM 571 N N . LEU A 1 72 ? 2.611 9.729 -3.082 1.00 89.00 72 LEU A N 1
ATOM 572 C CA . LEU A 1 72 ? 2.586 8.720 -2.040 1.00 89.00 72 LEU A CA 1
ATOM 573 C C . LEU A 1 72 ? 3.990 8.412 -1.514 1.00 89.00 72 LEU A C 1
ATOM 575 O O . LEU A 1 72 ? 4.209 8.366 -0.305 1.00 89.00 72 LEU A O 1
ATOM 579 N N . LEU A 1 73 ? 4.952 8.237 -2.418 1.00 87.69 73 LEU A N 1
ATOM 580 C CA . LEU A 1 73 ? 6.327 7.936 -2.053 1.00 87.69 73 LEU A CA 1
ATOM 581 C C . LEU A 1 73 ? 6.934 9.062 -1.205 1.00 87.69 73 LEU A C 1
ATOM 583 O O . LEU A 1 73 ? 7.522 8.786 -0.161 1.00 87.69 73 LEU A O 1
ATOM 587 N N . LYS A 1 74 ? 6.716 10.327 -1.591 1.00 87.12 74 LYS A N 1
ATOM 588 C CA . LYS A 1 74 ? 7.159 11.494 -0.810 1.00 87.12 74 LYS A CA 1
ATOM 589 C C . LYS A 1 74 ? 6.528 11.537 0.580 1.00 87.12 74 LYS A C 1
ATOM 591 O O . LYS A 1 74 ? 7.223 11.837 1.548 1.00 87.12 74 LYS A O 1
ATOM 596 N N . GLU A 1 75 ? 5.235 11.235 0.694 1.00 86.69 75 GLU A N 1
ATOM 597 C CA . GLU A 1 75 ? 4.546 11.186 1.988 1.00 86.69 75 GLU A CA 1
ATOM 598 C C . GLU A 1 75 ? 5.125 10.098 2.899 1.00 86.69 75 GLU A C 1
ATOM 600 O O . GLU A 1 75 ? 5.472 10.384 4.046 1.00 86.69 75 GLU A O 1
ATOM 605 N N . PHE A 1 76 ? 5.286 8.871 2.393 1.00 84.38 76 PHE A N 1
ATOM 606 C CA . PHE A 1 76 ? 5.878 7.775 3.165 1.00 84.38 76 PHE A CA 1
ATOM 607 C C . PHE A 1 76 ? 7.325 8.071 3.553 1.00 84.38 76 PHE A C 1
ATOM 609 O O . PHE A 1 76 ? 7.697 7.880 4.707 1.00 84.38 76 PHE A O 1
ATOM 616 N N . GLN A 1 77 ? 8.138 8.597 2.638 1.00 80.31 77 GLN A N 1
ATOM 617 C CA . GLN A 1 77 ? 9.520 8.981 2.932 1.00 80.31 77 GLN A CA 1
ATOM 618 C C . GLN A 1 77 ? 9.594 10.066 4.012 1.00 80.31 77 GLN A C 1
ATOM 620 O O . GLN A 1 77 ? 10.389 9.941 4.946 1.00 80.31 77 GLN A O 1
ATOM 625 N N . ALA A 1 78 ? 8.747 11.097 3.937 1.00 82.62 78 ALA A N 1
ATOM 626 C CA . ALA A 1 78 ? 8.706 12.161 4.935 1.00 82.62 78 ALA A CA 1
ATOM 627 C C . ALA A 1 78 ? 8.299 11.622 6.316 1.00 82.62 78 ALA A C 1
ATOM 629 O O . ALA A 1 78 ? 8.985 11.882 7.305 1.00 82.62 78 ALA A O 1
ATOM 630 N N . LYS A 1 79 ? 7.229 10.819 6.385 1.00 78.75 79 LYS A N 1
ATOM 631 C CA . LYS A 1 79 ? 6.738 10.239 7.644 1.00 78.75 79 LYS A CA 1
ATOM 632 C C . LYS A 1 79 ? 7.744 9.265 8.263 1.00 78.75 79 LYS A C 1
ATOM 634 O O . LYS A 1 79 ? 8.010 9.337 9.461 1.00 78.75 79 LYS A O 1
ATOM 639 N N . LEU A 1 80 ? 8.369 8.406 7.457 1.00 74.25 80 LEU A N 1
ATOM 640 C CA . LEU A 1 80 ? 9.344 7.425 7.946 1.00 74.25 80 LEU A CA 1
ATOM 641 C C . LEU A 1 80 ? 10.677 8.051 8.354 1.00 74.25 80 LEU A C 1
ATOM 643 O O . LEU A 1 80 ? 11.296 7.582 9.309 1.00 74.25 80 LEU A O 1
ATOM 647 N N . SER A 1 81 ? 11.098 9.129 7.686 1.00 68.88 81 SER A N 1
ATOM 648 C CA . SER A 1 81 ? 12.282 9.896 8.092 1.00 68.88 81 SER A CA 1
ATOM 649 C C . SER A 1 81 ? 12.085 10.532 9.468 1.00 68.88 81 SER A C 1
ATOM 651 O O . SER A 1 81 ? 12.989 10.488 10.299 1.00 68.88 81 SER A O 1
ATOM 653 N N . VAL A 1 82 ? 10.890 11.064 9.753 1.00 61.16 82 VAL A N 1
ATOM 654 C CA . VAL A 1 82 ? 10.549 11.593 11.085 1.00 61.16 82 VAL A CA 1
ATOM 655 C C . VAL A 1 82 ? 10.522 10.476 12.131 1.00 61.16 82 VAL A C 1
ATOM 657 O O . VAL A 1 82 ? 11.037 10.665 13.231 1.00 61.16 82 VAL A O 1
ATOM 660 N N . MET A 1 83 ? 10.010 9.294 11.779 1.00 58.50 83 MET A N 1
ATOM 661 C CA . MET A 1 83 ? 9.988 8.122 12.664 1.00 58.50 83 MET A CA 1
ATOM 662 C C . MET A 1 83 ? 11.403 7.645 13.043 1.00 58.50 83 MET A C 1
ATOM 664 O O . MET A 1 83 ? 11.643 7.292 14.192 1.00 58.50 83 MET A O 1
ATOM 668 N N . HIS A 1 84 ? 12.365 7.692 12.110 1.00 51.97 84 HIS A N 1
ATOM 669 C CA . HIS A 1 84 ? 13.777 7.359 12.370 1.00 51.97 84 HIS A CA 1
ATOM 670 C C . HIS A 1 84 ? 14.513 8.383 13.249 1.00 51.97 84 HIS A C 1
ATOM 672 O O . HIS A 1 84 ? 15.519 8.045 13.872 1.00 51.97 84 HIS A O 1
ATOM 678 N N . LEU A 1 85 ? 14.035 9.628 13.298 1.00 47.66 85 LEU A N 1
ATOM 679 C CA . LEU A 1 85 ? 14.624 10.702 14.103 1.00 47.66 85 LEU A CA 1
ATOM 680 C C . LEU A 1 85 ? 14.079 10.743 15.538 1.00 47.66 85 LEU A C 1
ATOM 682 O O . LEU A 1 85 ? 14.587 11.508 16.362 1.00 47.66 85 LEU A O 1
ATOM 686 N N . MET A 1 86 ? 13.074 9.927 15.864 1.00 45.03 86 MET A N 1
ATOM 687 C CA . MET A 1 86 ? 12.583 9.816 17.232 1.00 45.03 86 MET A CA 1
ATOM 688 C C . MET A 1 86 ? 13.545 8.955 18.071 1.00 45.03 86 MET A C 1
ATOM 690 O O . MET A 1 86 ? 13.843 7.817 17.704 1.00 45.03 86 MET A O 1
ATOM 694 N N . PRO A 1 87 ? 14.076 9.468 19.199 1.00 37.47 87 PRO A N 1
ATOM 695 C CA . PRO A 1 87 ? 14.937 8.678 20.069 1.00 37.47 87 PRO A CA 1
ATOM 696 C C . PRO A 1 87 ? 14.147 7.493 20.644 1.00 37.47 87 PRO A C 1
ATOM 698 O O . PRO A 1 87 ? 13.041 7.691 21.146 1.00 37.47 87 PRO A O 1
ATOM 701 N N . LYS A 1 88 ? 14.759 6.297 20.627 1.00 45.41 88 LYS A N 1
ATOM 702 C CA . LYS A 1 88 ? 14.310 4.984 21.168 1.00 45.41 88 LYS A CA 1
ATOM 703 C C . LYS A 1 88 ? 13.912 4.960 22.670 1.00 45.41 88 LYS A C 1
ATOM 705 O O . LYS A 1 88 ? 14.052 3.948 23.341 1.00 45.41 88 LYS A O 1
ATOM 710 N N . GLY A 1 89 ? 13.510 6.085 23.257 1.00 41.97 89 GLY A N 1
ATOM 711 C CA . GLY A 1 89 ? 13.261 6.239 24.693 1.00 41.97 89 GLY A CA 1
ATOM 712 C C . GLY A 1 89 ? 12.023 7.059 25.057 1.00 41.97 89 GLY A C 1
ATOM 713 O O . GLY A 1 89 ? 11.833 7.339 26.237 1.00 41.97 89 GLY A O 1
ATOM 714 N N . LYS A 1 90 ? 11.181 7.454 24.091 1.00 39.06 90 LYS A N 1
ATOM 715 C CA . LYS A 1 90 ? 9.879 8.110 24.347 1.00 39.06 90 LYS A CA 1
ATOM 716 C C . LYS A 1 90 ? 8.700 7.303 23.787 1.00 39.06 90 LYS A C 1
ATOM 718 O O . LYS A 1 90 ? 7.727 7.862 23.298 1.00 39.06 90 LYS A O 1
ATOM 723 N N . GLU A 1 91 ? 8.796 5.984 23.911 1.00 48.16 91 GLU A N 1
ATOM 724 C CA . GLU A 1 91 ? 7.889 4.990 23.318 1.00 48.16 91 GLU A CA 1
ATOM 725 C C . GLU A 1 91 ? 6.499 4.884 23.981 1.00 48.16 91 GLU A C 1
ATOM 727 O O . GLU A 1 91 ? 5.711 4.017 23.628 1.00 48.16 91 GLU A O 1
ATOM 732 N N . LYS A 1 92 ? 6.164 5.701 24.991 1.00 41.50 92 LYS A N 1
ATOM 733 C CA . LYS A 1 92 ? 4.987 5.411 25.838 1.00 41.50 92 LYS A CA 1
ATOM 734 C C . LYS A 1 92 ? 3.792 6.342 25.717 1.00 41.50 92 LYS A C 1
ATOM 736 O O . LYS A 1 92 ? 2.703 5.903 26.039 1.00 41.50 92 LYS A O 1
ATOM 741 N N . GLU A 1 93 ? 3.953 7.583 25.267 1.00 39.62 93 GLU A N 1
ATOM 742 C CA . GLU A 1 93 ? 2.844 8.555 25.354 1.00 39.62 93 GLU A CA 1
ATOM 743 C C . GLU A 1 93 ? 2.330 9.041 23.992 1.00 39.62 93 GLU A C 1
ATOM 745 O O . GLU A 1 93 ? 1.210 9.528 23.911 1.00 39.62 93 GLU A O 1
ATOM 750 N N . GLN A 1 94 ? 3.099 8.865 22.908 1.00 40.16 94 GLN A N 1
ATOM 751 C CA . GLN A 1 94 ? 2.672 9.217 21.541 1.00 40.16 94 GLN A CA 1
ATOM 752 C C . GLN A 1 94 ? 2.655 8.026 20.568 1.00 40.16 94 GLN A C 1
ATOM 754 O O . GLN A 1 94 ? 1.916 8.051 19.585 1.00 40.16 94 GLN A O 1
ATOM 759 N N . GLU A 1 95 ? 3.378 6.940 20.877 1.00 43.38 95 GLU A N 1
ATOM 760 C CA . GLU A 1 95 ? 3.168 5.624 20.247 1.00 43.38 95 GLU A CA 1
ATOM 761 C C . GLU A 1 95 ? 1.761 5.088 20.527 1.00 43.38 95 GLU A C 1
ATOM 763 O O . GLU A 1 95 ? 1.184 4.431 19.671 1.00 43.38 95 GLU A O 1
ATOM 768 N N . GLU A 1 96 ? 1.153 5.420 21.668 1.00 40.06 96 GLU A N 1
ATOM 769 C CA . GLU A 1 96 ? -0.225 5.014 21.961 1.00 40.06 96 GLU A CA 1
ATOM 770 C C . GLU A 1 96 ? -1.272 5.707 21.069 1.00 40.06 96 GLU A C 1
ATOM 772 O O . GLU A 1 96 ? -2.385 5.207 20.958 1.00 40.06 96 GLU A O 1
ATOM 777 N N . GLU A 1 97 ? -0.964 6.799 20.365 1.00 43.41 97 GLU A N 1
ATOM 778 C CA . GLU A 1 97 ? -1.934 7.418 19.444 1.00 43.41 97 GLU A CA 1
ATOM 779 C C . GLU A 1 97 ? -1.731 6.969 17.983 1.00 43.41 97 GLU A C 1
ATOM 781 O O . GLU A 1 97 ? -2.702 6.849 17.237 1.00 43.41 97 GLU A O 1
ATOM 786 N N . PHE A 1 98 ? -0.496 6.627 17.583 1.00 41.12 98 PHE A N 1
ATOM 787 C CA . PHE A 1 98 ? -0.170 6.156 16.223 1.00 41.12 98 PHE A CA 1
ATOM 788 C C . PHE A 1 98 ? -0.122 4.619 16.079 1.00 41.12 98 PHE A C 1
ATOM 790 O O . PHE A 1 98 ? -0.452 4.091 15.017 1.00 41.12 98 PHE A O 1
ATOM 797 N N . LEU A 1 99 ? 0.229 3.872 17.135 1.00 46.03 99 LEU A N 1
ATOM 798 C CA . LEU A 1 99 ? 0.335 2.402 17.122 1.00 46.03 99 LEU A CA 1
ATOM 799 C C . LEU A 1 99 ? -0.896 1.665 17.667 1.00 46.03 99 LEU A C 1
ATOM 801 O O . LEU A 1 99 ? -0.939 0.435 17.626 1.00 46.03 99 LEU A O 1
ATOM 805 N N . THR A 1 100 ? -1.926 2.363 18.149 1.00 42.50 100 THR A N 1
ATOM 806 C CA . THR A 1 100 ? -3.121 1.708 18.721 1.00 42.50 100 THR A CA 1
ATOM 807 C C . THR A 1 100 ? -4.102 1.155 17.697 1.00 42.50 100 THR A C 1
ATOM 809 O O . THR A 1 100 ? -5.023 0.426 18.067 1.00 42.50 100 THR A O 1
ATOM 812 N N . SER A 1 101 ? -3.916 1.409 16.402 1.00 54.03 101 SER A N 1
ATOM 813 C CA . SER A 1 101 ? -4.746 0.777 15.373 1.00 54.03 101 SER A CA 1
ATOM 814 C C . SER A 1 101 ? -4.061 -0.454 14.787 1.00 54.03 101 SER A C 1
ATOM 816 O O . SER A 1 101 ? -3.790 -0.521 13.591 1.00 54.03 101 SER A O 1
ATOM 818 N N . GLN A 1 102 ? -3.792 -1.460 15.629 1.00 56.81 102 GLN A N 1
ATOM 819 C CA . GLN A 1 102 ? -3.418 -2.789 15.145 1.00 56.81 102 GLN A CA 1
ATOM 820 C C . GLN A 1 102 ? -4.432 -3.216 14.078 1.00 56.81 102 GLN A C 1
ATOM 822 O O . GLN A 1 102 ? -5.630 -3.351 14.342 1.00 56.81 102 GLN A O 1
ATOM 827 N N . VAL A 1 103 ? -3.959 -3.349 12.841 1.00 68.25 103 VAL A N 1
ATOM 828 C CA . VAL A 1 103 ? -4.851 -3.569 11.708 1.00 68.25 103 VAL A CA 1
ATOM 829 C C . VAL A 1 103 ? -5.392 -4.987 11.768 1.00 68.25 103 VAL A C 1
ATOM 831 O O . VAL A 1 103 ? -4.626 -5.952 11.766 1.00 68.25 103 VAL A O 1
ATOM 834 N N . ASP A 1 104 ? -6.719 -5.124 11.787 1.00 72.25 104 ASP A N 1
ATOM 835 C CA . ASP A 1 104 ? -7.358 -6.430 11.657 1.00 72.25 104 ASP A CA 1
ATOM 836 C C . ASP A 1 104 ? -7.076 -6.995 10.259 1.00 72.25 104 ASP A C 1
ATOM 838 O O . ASP A 1 104 ? -7.659 -6.565 9.258 1.00 72.25 104 ASP A O 1
ATOM 842 N N . ARG A 1 105 ? -6.173 -7.979 10.202 1.00 76.69 105 ARG A N 1
ATOM 843 C CA . ARG A 1 105 ? -5.764 -8.690 8.980 1.00 76.69 105 ARG A CA 1
ATOM 844 C C . ARG A 1 105 ? -6.948 -9.312 8.237 1.00 76.69 105 ARG A C 1
ATOM 846 O O . ARG A 1 105 ? -6.892 -9.449 7.016 1.00 76.69 105 ARG A O 1
ATOM 853 N N . SER A 1 106 ? -8.040 -9.613 8.943 1.00 75.69 106 SER A N 1
ATOM 854 C CA . SER A 1 106 ? -9.288 -10.132 8.363 1.00 75.69 106 SER A CA 1
ATOM 855 C C . SER A 1 106 ? -9.960 -9.135 7.414 1.00 75.69 106 SER A C 1
ATOM 857 O O . SER A 1 106 ? -10.728 -9.532 6.539 1.00 75.69 106 SER A O 1
ATOM 859 N N . SER A 1 107 ? -9.663 -7.841 7.565 1.00 74.06 107 SER A N 1
ATOM 860 C CA . SER A 1 107 ? -10.181 -6.774 6.705 1.00 74.06 107 SER A CA 1
ATOM 861 C C . SER A 1 107 ? -9.307 -6.487 5.478 1.00 74.06 107 SER A C 1
ATOM 863 O O . SER A 1 107 ? -9.766 -5.830 4.548 1.00 74.06 107 SER A O 1
ATOM 865 N N . LEU A 1 108 ? -8.075 -7.004 5.431 1.00 84.38 108 LEU A N 1
ATOM 866 C CA . LEU A 1 108 ? -7.124 -6.721 4.355 1.00 84.38 108 LEU A CA 1
ATOM 867 C C . LEU A 1 108 ? -7.310 -7.642 3.145 1.00 84.38 108 LEU A C 1
ATOM 869 O O . LEU A 1 108 ? -7.795 -8.774 3.253 1.00 84.38 108 LEU A O 1
ATOM 873 N N . GLY A 1 109 ? -6.927 -7.151 1.966 1.00 84.75 109 GLY A N 1
ATOM 874 C CA . GLY A 1 109 ? -6.702 -7.959 0.770 1.00 84.75 109 GLY A CA 1
ATOM 875 C C . GLY A 1 109 ? -5.791 -9.161 1.024 1.00 84.75 109 GLY A C 1
ATOM 876 O O . GLY A 1 109 ? -4.927 -9.143 1.907 1.00 84.75 109 GLY A O 1
ATOM 877 N N . THR A 1 110 ? -5.970 -10.223 0.244 1.00 88.69 110 THR A N 1
ATOM 878 C CA . THR A 1 110 ? -5.065 -11.379 0.259 1.00 88.69 110 THR A CA 1
ATOM 879 C C . THR A 1 110 ? -3.660 -10.938 -0.136 1.00 88.69 110 THR A C 1
ATOM 881 O O . THR A 1 110 ? -2.691 -11.357 0.495 1.00 88.69 110 THR A O 1
ATOM 884 N N . THR A 1 111 ? -3.554 -10.032 -1.108 1.00 90.94 111 THR A N 1
ATOM 885 C CA . THR A 1 111 ? -2.267 -9.529 -1.598 1.00 90.94 111 THR A CA 1
ATOM 886 C C . THR A 1 111 ? -1.489 -8.782 -0.502 1.00 90.94 111 THR A C 1
ATOM 888 O O . THR A 1 111 ? -0.318 -9.084 -0.263 1.00 90.94 111 THR A O 1
ATOM 891 N N . ILE A 1 112 ? -2.153 -7.910 0.269 1.00 90.31 112 ILE A N 1
ATOM 892 C CA . ILE A 1 112 ? -1.540 -7.215 1.419 1.00 90.31 112 ILE A CA 1
ATOM 893 C C . ILE A 1 112 ? -1.175 -8.210 2.533 1.00 90.31 112 ILE A C 1
ATOM 895 O O . ILE A 1 112 ? -0.078 -8.155 3.091 1.00 90.31 112 ILE A O 1
ATOM 899 N N . ASN A 1 113 ? -2.065 -9.160 2.837 1.00 89.31 113 ASN A N 1
ATOM 900 C CA . ASN A 1 113 ? -1.813 -10.180 3.858 1.00 89.31 113 ASN A CA 1
ATOM 901 C C . ASN A 1 113 ? -0.591 -11.056 3.537 1.00 89.31 113 ASN A C 1
ATOM 903 O O . ASN A 1 113 ? 0.147 -11.431 4.448 1.00 89.31 113 ASN A O 1
ATOM 907 N N . ILE A 1 114 ? -0.356 -11.371 2.260 1.00 90.44 114 ILE A N 1
ATOM 908 C CA . ILE A 1 114 ? 0.834 -12.109 1.820 1.00 90.44 114 ILE A CA 1
ATOM 909 C C . ILE A 1 114 ? 2.084 -11.231 1.944 1.00 90.44 114 ILE A C 1
ATOM 911 O O . ILE A 1 114 ? 3.079 -11.683 2.514 1.00 90.44 114 ILE A O 1
ATOM 915 N N . LEU A 1 115 ? 2.029 -9.977 1.479 1.00 90.19 115 LEU A N 1
ATOM 916 C CA . LEU A 1 115 ? 3.172 -9.056 1.521 1.00 90.19 115 LEU A CA 1
ATOM 917 C C . LEU A 1 115 ? 3.670 -8.807 2.959 1.00 90.19 115 LEU A C 1
ATOM 919 O O . LEU A 1 115 ? 4.881 -8.747 3.210 1.00 90.19 115 LEU A O 1
ATOM 923 N N . CYS A 1 116 ? 2.730 -8.716 3.901 1.00 89.81 116 CYS A N 1
ATOM 924 C CA . CYS A 1 116 ? 2.962 -8.322 5.291 1.00 89.81 116 CYS A CA 1
ATOM 925 C C . CYS A 1 116 ? 2.861 -9.486 6.294 1.00 89.81 116 CYS A C 1
ATOM 927 O O . CYS A 1 116 ? 2.728 -9.271 7.498 1.00 89.81 116 CYS A O 1
ATOM 929 N N . LYS A 1 117 ? 2.913 -10.738 5.822 1.00 86.12 117 LYS A N 1
ATOM 930 C CA . LYS A 1 117 ? 2.552 -11.934 6.603 1.00 86.12 117 LYS A CA 1
ATOM 931 C C . LYS A 1 117 ? 3.247 -12.037 7.970 1.00 86.12 117 LYS A C 1
ATOM 933 O O . LYS A 1 117 ? 2.592 -12.350 8.968 1.00 86.12 117 LYS A O 1
ATOM 938 N N . HIS A 1 118 ? 4.556 -11.793 8.025 1.00 85.44 118 HIS A N 1
ATOM 939 C CA . HIS A 1 118 ? 5.387 -11.989 9.227 1.00 85.44 118 HIS A CA 1
ATOM 940 C C . HIS A 1 118 ? 5.861 -10.682 9.873 1.00 85.44 118 HIS A C 1
ATOM 942 O O . HIS A 1 118 ? 6.680 -10.726 10.781 1.00 85.44 118 HIS A O 1
ATOM 948 N N . ILE A 1 119 ? 5.349 -9.538 9.419 1.00 85.81 119 ILE A N 1
ATOM 949 C CA . ILE A 1 119 ? 5.753 -8.225 9.924 1.00 85.81 119 ILE A CA 1
ATOM 950 C C . ILE A 1 119 ? 4.543 -7.466 10.485 1.00 85.81 119 ILE A C 1
ATOM 952 O O . ILE A 1 119 ? 3.401 -7.735 10.082 1.00 85.81 119 ILE A O 1
ATOM 956 N N . PRO A 1 120 ? 4.753 -6.566 11.457 1.00 86.81 120 PRO A N 1
ATOM 957 C CA . PRO A 1 120 ? 3.709 -5.681 11.945 1.00 86.81 120 PRO A CA 1
ATOM 958 C C . PRO A 1 120 ? 3.163 -4.783 10.828 1.00 86.81 120 PRO A C 1
ATOM 960 O O . PRO A 1 120 ? 3.859 -4.451 9.866 1.00 86.81 120 PRO A O 1
ATOM 963 N N . ILE A 1 121 ? 1.886 -4.422 10.960 1.00 86.69 121 ILE A N 1
ATOM 964 C CA . ILE A 1 121 ? 1.169 -3.554 10.026 1.00 86.69 121 ILE A CA 1
ATOM 965 C C . ILE A 1 121 ? 0.658 -2.352 10.811 1.00 86.69 121 ILE A C 1
ATOM 967 O O . ILE A 1 121 ? -0.095 -2.533 11.770 1.00 86.69 121 ILE A O 1
ATOM 971 N N . PHE A 1 122 ? 1.035 -1.153 10.381 1.00 83.50 122 PHE A N 1
ATOM 972 C CA . PHE A 1 122 ? 0.663 0.105 11.021 1.00 83.50 122 PHE A CA 1
ATOM 973 C C . PHE A 1 122 ? -0.143 0.976 10.065 1.00 83.50 122 PHE A C 1
ATOM 975 O O . PHE A 1 122 ? 0.129 0.985 8.865 1.00 83.50 122 PHE A O 1
ATOM 982 N N . TYR A 1 123 ? -1.123 1.718 10.579 1.00 82.31 123 TYR A N 1
ATOM 983 C CA . TYR A 1 123 ? -1.701 2.823 9.817 1.00 82.31 123 TYR A CA 1
ATOM 984 C C . TYR A 1 123 ? -0.782 4.043 9.879 1.00 82.31 123 TYR A C 1
ATOM 986 O O . TYR A 1 123 ? -0.075 4.241 10.865 1.00 82.31 123 TYR A O 1
ATOM 994 N N . THR A 1 124 ? -0.802 4.849 8.821 1.00 76.50 124 THR A N 1
ATOM 995 C CA . THR A 1 124 ? -0.050 6.100 8.729 1.00 76.50 124 THR A CA 1
ATOM 996 C C . THR A 1 124 ? -0.934 7.313 8.496 1.00 76.50 124 THR A C 1
ATOM 998 O O . THR A 1 124 ? -2.066 7.160 7.993 1.00 76.50 124 THR A O 1
#

Sequence (124 aa):
MDKEEVATYYVDDGIHNPATIIYDFAKKCTAKSKLRVNEPCSQLLISYKPDHQEACYLTRMDKENIQGLDTLLKEFQAKLSVMHLMPKGKEKEQEEEFLTSQVDRSSLGTTINILCKHIPIFYT

Secondary structure (DSSP, 8-state):
-PPP-EEEEEE--SSS--EEEEEE---PPPTTGGGSTTS-----EEEEEETTSS-EEEEEPPSSSPPPHHHHHHHHHHHHHHHHTS-TT-TTTSHHHHS-----GGGS-HHHHHHTTTS-EEE-

Foldseek 3Di:
DDDFPKDWDWDDPVPDAIKIKMFGFDQDADPVNVVVVPDRRTFGKMWIGGPPDQEIEIEGADPVDGDDPVRVVVVCVVVVVVVVPDPPPPCPDVCCVFVVCQDDLVRDDPVNCVVNVRGGYTYD

pLDDT: mean 74.41, std 17.37, range [37.47, 94.44]